Protein AF-A0A3D4JIZ0-F1 (afdb_monomer_lite)

Structure (mmCIF, N/CA/C/O backbone):
data_AF-A0A3D4JIZ0-F1
#
_entry.id   AF-A0A3D4JIZ0-F1
#
loop_
_atom_site.group_PDB
_atom_site.id
_atom_site.type_symbol
_atom_site.label_atom_id
_atom_site.label_alt_id
_atom_site.label_comp_id
_atom_site.label_asym_id
_atom_site.label_entity_id
_atom_site.label_seq_id
_atom_site.pdbx_PDB_ins_code
_atom_site.Cartn_x
_atom_site.Cartn_y
_atom_site.Cartn_z
_atom_site.occupancy
_atom_site.B_iso_or_equiv
_atom_site.auth_seq_id
_atom_site.auth_comp_id
_atom_site.auth_asym_id
_atom_site.auth_atom_id
_atom_site.pdbx_PDB_model_num
ATOM 1 N N . MET A 1 1 ? -48.187 23.102 25.764 1.00 43.59 1 MET A N 1
ATOM 2 C CA . MET A 1 1 ? -46.904 22.493 26.175 1.00 43.59 1 MET A CA 1
ATOM 3 C C . MET A 1 1 ? -46.292 21.863 24.930 1.00 43.59 1 MET A C 1
ATOM 5 O O . MET A 1 1 ? -46.837 20.888 24.440 1.00 43.59 1 MET A O 1
ATOM 9 N N . PHE A 1 2 ? -45.284 22.506 24.335 1.00 48.75 2 PHE A N 1
ATOM 10 C CA . PHE A 1 2 ? -44.677 22.105 23.057 1.00 48.75 2 PHE A CA 1
ATOM 11 C C . PHE A 1 2 ? -43.447 21.243 23.375 1.00 48.75 2 PHE A C 1
ATOM 13 O O . PHE A 1 2 ? -42.514 21.728 24.015 1.00 48.75 2 PHE A O 1
ATOM 20 N N . THR A 1 3 ? -43.459 19.956 23.030 1.00 51.41 3 THR A N 1
ATOM 21 C CA . THR A 1 3 ? -42.321 19.060 23.271 1.00 51.41 3 THR A CA 1
ATOM 22 C C . THR A 1 3 ? -41.290 19.252 22.157 1.00 51.41 3 THR A C 1
ATOM 24 O O . THR A 1 3 ? -41.499 18.862 21.010 1.00 51.41 3 THR A O 1
ATOM 27 N N . LEU A 1 4 ? -40.146 19.851 22.502 1.00 49.78 4 LEU A N 1
ATOM 28 C CA . LEU A 1 4 ? -38.997 20.087 21.609 1.00 49.78 4 LEU A CA 1
ATOM 29 C C . LEU A 1 4 ? -38.366 18.796 21.036 1.00 49.78 4 LEU A C 1
ATOM 31 O O . LEU A 1 4 ? -37.441 18.867 20.236 1.00 49.78 4 LEU A O 1
ATOM 35 N N . LEU A 1 5 ? -38.864 17.617 21.418 1.00 50.75 5 LEU A N 1
ATOM 36 C CA . LEU A 1 5 ? -38.310 16.311 21.057 1.00 50.75 5 LEU A CA 1
ATOM 37 C C . LEU A 1 5 ? -38.788 15.778 19.689 1.00 50.75 5 LEU A C 1
ATOM 39 O O . LEU A 1 5 ? -38.357 14.710 19.280 1.00 50.75 5 LEU A O 1
ATOM 43 N N . SER A 1 6 ? -39.677 16.492 18.986 1.00 59.09 6 SER A N 1
ATOM 44 C CA . SER A 1 6 ? -40.265 16.045 17.705 1.00 59.09 6 SER A CA 1
ATOM 45 C C . SER A 1 6 ? -39.579 16.592 16.443 1.00 59.09 6 SER A C 1
ATOM 47 O O . SER A 1 6 ? -39.976 16.238 15.337 1.00 59.09 6 SER A O 1
ATOM 49 N N . VAL A 1 7 ? -38.555 17.442 16.584 1.00 58.81 7 VAL A N 1
ATOM 50 C CA . VAL A 1 7 ? -37.821 18.026 15.440 1.00 58.81 7 VAL A CA 1
ATOM 51 C C . VAL A 1 7 ? -36.679 17.129 14.963 1.00 58.81 7 VAL A C 1
ATOM 53 O O . VAL A 1 7 ? -36.283 17.204 13.802 1.00 58.81 7 VAL A O 1
ATOM 56 N N . LEU A 1 8 ? -36.153 16.272 15.839 1.00 50.22 8 LEU A N 1
ATOM 57 C CA . LEU A 1 8 ? -35.073 15.362 15.487 1.00 50.22 8 LEU A CA 1
ATOM 58 C C . LEU A 1 8 ? -35.647 13.968 15.215 1.00 50.22 8 LEU A C 1
ATOM 60 O O . LEU A 1 8 ? -36.430 13.473 16.030 1.00 50.22 8 LEU A O 1
ATOM 64 N N . PRO A 1 9 ? -35.281 13.329 14.088 1.00 69.88 9 PRO A N 1
ATOM 65 C CA . PRO A 1 9 ? -35.624 11.933 13.866 1.00 69.88 9 PRO A CA 1
ATOM 66 C C . PRO A 1 9 ? -35.101 11.099 15.037 1.00 69.88 9 PRO A C 1
ATOM 68 O O . PRO A 1 9 ? -34.032 11.388 15.581 1.00 69.88 9 PRO A O 1
ATOM 71 N N . ALA A 1 10 ? -35.872 10.083 15.437 1.00 67.94 10 ALA A N 1
ATOM 72 C CA . ALA A 1 10 ? -35.444 9.158 16.475 1.00 67.94 10 ALA A CA 1
ATOM 73 C C . ALA A 1 10 ? -34.051 8.625 16.104 1.00 67.94 10 ALA A C 1
ATOM 75 O O . ALA A 1 10 ? -33.877 8.174 14.964 1.00 67.94 10 ALA A O 1
ATOM 76 N N . PRO A 1 11 ? -33.057 8.721 17.006 1.00 65.25 11 PRO A N 1
ATOM 77 C CA . PRO A 1 11 ? -31.733 8.216 16.706 1.00 65.25 11 PRO A CA 1
ATOM 78 C C . PRO A 1 11 ? -31.846 6.727 16.354 1.00 65.25 11 PRO A C 1
ATOM 80 O O . PRO A 1 11 ? -32.653 6.021 16.972 1.00 65.25 11 PRO A O 1
ATOM 83 N N . PRO A 1 12 ? -31.096 6.252 15.345 1.00 70.75 12 PRO A N 1
ATOM 84 C CA . PRO A 1 12 ? -31.050 4.832 15.028 1.00 70.75 12 PRO A CA 1
ATOM 85 C C . PRO A 1 12 ? -30.758 4.029 16.303 1.00 70.75 12 PRO A C 1
ATOM 87 O O . PRO A 1 12 ? -29.977 4.460 17.151 1.00 70.75 12 PRO A O 1
ATOM 90 N N . GLY A 1 13 ? -31.464 2.909 16.477 1.00 75.56 13 GLY A N 1
ATOM 91 C CA . GLY A 1 13 ? -31.323 2.072 17.667 1.00 75.56 13 GLY A CA 1
ATOM 92 C C . GLY A 1 13 ? -29.889 1.564 17.821 1.00 75.56 13 GLY A C 1
ATOM 93 O O . GLY A 1 13 ? -29.240 1.255 16.828 1.00 75.56 13 GLY A O 1
ATOM 94 N N . GLY A 1 14 ? -29.414 1.484 19.062 1.00 73.94 14 GLY A N 1
ATOM 95 C CA . GLY A 1 14 ? -28.044 1.095 19.393 1.00 73.94 14 GLY A CA 1
ATOM 96 C C . GLY A 1 14 ? -27.444 2.000 20.465 1.00 73.94 14 GLY A C 1
ATOM 97 O O . GLY A 1 14 ? -27.987 3.052 20.816 1.00 73.94 14 GL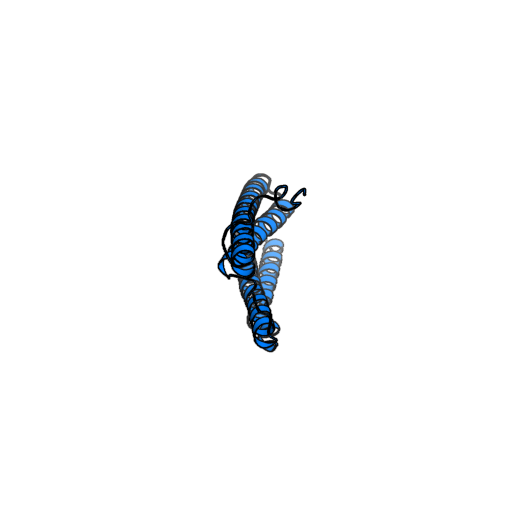Y A O 1
ATOM 98 N N . THR A 1 15 ? -26.322 1.577 21.023 1.00 83.19 15 THR A N 1
ATOM 99 C CA . THR A 1 15 ? -25.481 2.410 21.876 1.00 83.19 15 THR A CA 1
ATOM 100 C C . THR A 1 15 ? -24.717 3.428 21.017 1.00 83.19 15 THR A C 1
ATOM 102 O O . THR A 1 15 ? -24.417 3.159 19.852 1.00 83.19 15 THR A O 1
ATOM 105 N N . PRO A 1 16 ? -24.328 4.594 21.565 1.00 80.44 16 PRO A N 1
ATOM 106 C CA . PRO A 1 16 ? -23.488 5.555 20.843 1.00 80.44 16 PRO A CA 1
ATOM 107 C C . PRO A 1 16 ? -22.188 4.952 20.285 1.00 80.44 16 PRO A C 1
ATOM 109 O O . PRO A 1 16 ? -21.693 5.411 19.260 1.00 80.44 16 PRO A O 1
ATOM 112 N N . ALA A 1 17 ? -21.652 3.920 20.944 1.00 78.56 17 ALA A N 1
ATOM 113 C CA . ALA A 1 17 ? -20.461 3.205 20.499 1.00 78.56 17 ALA A CA 1
ATOM 114 C C . ALA A 1 17 ? -20.716 2.378 19.228 1.00 78.56 17 ALA A C 1
ATOM 116 O O . ALA A 1 17 ? -19.892 2.406 18.319 1.00 78.56 17 ALA A O 1
ATOM 117 N N . GLU A 1 18 ? -21.862 1.699 19.133 1.00 82.00 18 GLU A N 1
ATOM 118 C CA . GLU A 1 18 ? -22.247 0.931 17.939 1.00 82.00 18 GLU A CA 1
ATOM 119 C C . GLU A 1 18 ? -22.426 1.856 16.728 1.00 82.00 18 GLU A C 1
ATOM 121 O O . GLU A 1 18 ? -21.868 1.600 15.667 1.00 82.00 18 GLU A O 1
ATOM 126 N N . LEU A 1 19 ? -23.090 3.001 16.912 1.00 82.06 19 LEU A N 1
ATOM 127 C CA . LEU A 1 19 ? -23.270 3.986 15.838 1.00 82.06 19 LEU A CA 1
ATOM 128 C C . LEU A 1 19 ? -21.948 4.621 15.377 1.00 82.06 19 LEU A C 1
ATOM 130 O O . LEU A 1 19 ? -21.783 4.936 14.197 1.00 82.06 19 LEU A O 1
ATOM 134 N N . ALA A 1 20 ? -21.002 4.829 16.297 1.00 80.81 20 ALA A N 1
ATOM 135 C CA . ALA A 1 20 ? -19.668 5.313 15.955 1.00 80.81 20 ALA A CA 1
ATOM 136 C C . ALA A 1 20 ? -18.880 4.267 15.151 1.00 80.81 20 ALA A C 1
ATOM 138 O O . ALA A 1 20 ? -18.228 4.622 14.167 1.00 80.81 20 ALA A O 1
ATOM 139 N N . GLN A 1 21 ? -18.985 2.991 15.532 1.00 83.56 21 GLN A N 1
ATOM 140 C CA . GLN A 1 21 ? -18.340 1.885 14.830 1.00 83.56 21 GLN A CA 1
ATOM 141 C C . GLN A 1 21 ? -18.900 1.709 13.412 1.00 83.56 21 G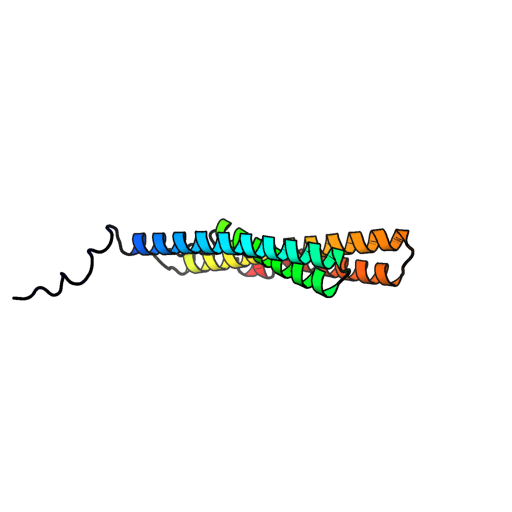LN A C 1
ATOM 143 O O . GLN A 1 21 ? -18.123 1.637 12.463 1.00 83.56 21 GLN A O 1
ATOM 148 N N . ASP A 1 22 ? -20.223 1.764 13.242 1.00 86.19 22 ASP A N 1
ATOM 149 C CA . ASP A 1 22 ? -20.870 1.717 11.923 1.00 86.19 22 ASP A CA 1
ATOM 150 C C . ASP A 1 22 ? -20.374 2.848 11.004 1.00 86.19 22 ASP A C 1
ATOM 152 O O . ASP A 1 22 ? -20.130 2.652 9.807 1.00 86.19 22 ASP A O 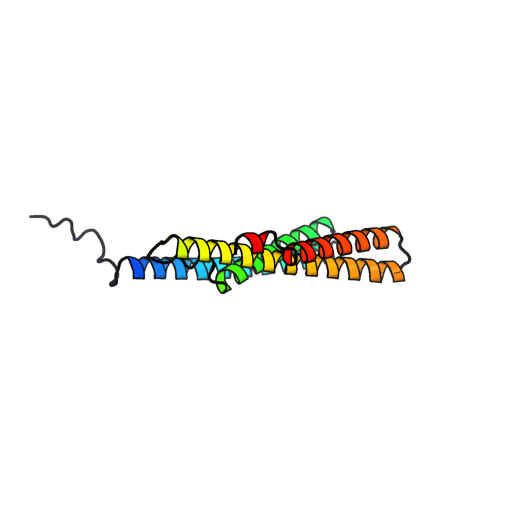1
ATOM 156 N N . GLY A 1 23 ? -20.183 4.046 11.567 1.00 84.00 23 GLY A N 1
ATOM 157 C CA . GLY A 1 23 ? -19.595 5.179 10.857 1.00 84.00 23 GLY A CA 1
ATOM 158 C C . GLY A 1 23 ? -18.157 4.903 10.410 1.00 84.00 23 GLY A C 1
ATOM 159 O O . GLY A 1 23 ? -17.815 5.137 9.247 1.00 84.00 23 GLY A O 1
ATOM 160 N N . ILE A 1 24 ? -17.320 4.382 11.310 1.00 86.19 24 ILE A N 1
ATOM 161 C CA . ILE A 1 24 ? -15.932 4.002 11.011 1.00 86.19 24 ILE A CA 1
ATOM 162 C C . ILE A 1 24 ? -15.889 2.950 9.899 1.00 86.19 24 ILE A C 1
ATOM 164 O O . ILE A 1 24 ? -15.141 3.122 8.935 1.00 86.19 24 ILE A O 1
ATOM 168 N N . ASP A 1 25 ? -16.722 1.915 9.973 1.00 88.06 25 ASP A N 1
ATOM 169 C CA . ASP A 1 25 ? -16.771 0.831 8.988 1.00 88.06 25 ASP A CA 1
ATOM 170 C C . ASP A 1 25 ? -17.214 1.333 7.605 1.00 88.06 25 ASP A C 1
ATOM 172 O O . ASP A 1 25 ? -16.640 0.954 6.570 1.00 88.06 25 ASP A O 1
ATOM 176 N N . PHE A 1 26 ? -18.180 2.257 7.574 1.00 87.50 26 PHE A N 1
ATOM 177 C CA . PHE A 1 26 ? -18.594 2.939 6.351 1.00 87.50 26 PHE A CA 1
ATOM 178 C C . PHE A 1 26 ? -17.433 3.711 5.709 1.00 87.50 26 PHE A C 1
ATOM 180 O O . PHE A 1 26 ? -17.145 3.523 4.518 1.00 87.50 26 PHE A O 1
ATOM 187 N N . PHE A 1 27 ? -16.745 4.562 6.478 1.00 86.88 27 PHE A N 1
ATOM 188 C CA . PHE A 1 27 ? -15.623 5.349 5.960 1.00 86.88 27 PHE A CA 1
ATOM 189 C C . PHE A 1 27 ? -14.443 4.464 5.562 1.00 86.88 27 PHE A C 1
ATOM 191 O O . PHE A 1 27 ? -13.864 4.675 4.499 1.00 86.88 27 PHE A O 1
ATOM 198 N N . SER A 1 28 ? -14.134 3.439 6.354 1.00 88.19 28 SER A N 1
ATOM 199 C CA . SER A 1 28 ? -13.096 2.444 6.078 1.00 88.19 28 SER A CA 1
ATOM 200 C C . SER A 1 28 ? -13.323 1.766 4.721 1.00 88.19 28 SER A C 1
ATOM 202 O O . SER A 1 28 ? -12.444 1.769 3.852 1.00 88.19 28 SER A O 1
ATOM 204 N N . THR A 1 29 ? -14.554 1.314 4.463 1.00 90.50 29 THR A N 1
ATOM 205 C CA . THR A 1 29 ? -14.948 0.718 3.178 1.00 90.50 29 THR A CA 1
ATOM 206 C C . THR A 1 29 ? -14.779 1.695 2.011 1.00 90.50 29 THR A C 1
ATOM 208 O O . THR A 1 29 ? -14.253 1.331 0.953 1.00 90.50 29 THR A O 1
ATOM 211 N N . TRP A 1 30 ? -15.213 2.947 2.173 1.00 91.19 30 TRP A N 1
ATOM 212 C CA . TRP A 1 30 ? -15.086 3.968 1.128 1.00 91.19 30 TRP A CA 1
ATOM 213 C C . TRP A 1 30 ? -13.636 4.357 0.848 1.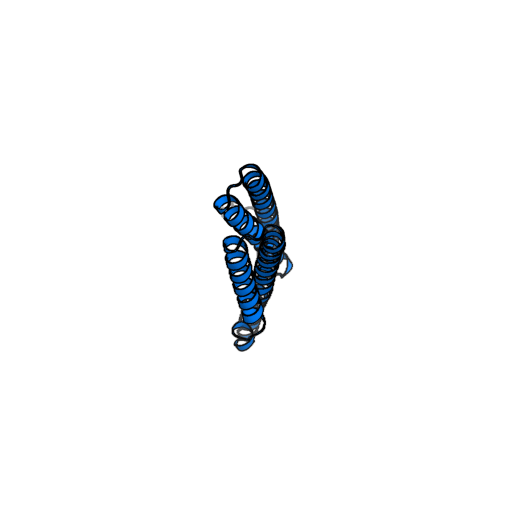00 91.19 30 TRP A C 1
ATOM 215 O O . TRP A 1 30 ? -13.255 4.475 -0.318 1.00 91.19 30 TRP A O 1
ATOM 225 N N . ILE A 1 31 ? -12.815 4.498 1.886 1.00 87.25 31 ILE A N 1
ATOM 226 C CA . ILE A 1 31 ? -11.382 4.770 1.754 1.00 87.25 31 ILE A CA 1
ATOM 227 C C . ILE A 1 31 ? -10.700 3.623 1.000 1.00 87.25 31 ILE A C 1
ATOM 229 O O . ILE A 1 31 ? -9.927 3.883 0.077 1.00 87.25 31 ILE A O 1
ATOM 233 N N . GLY A 1 32 ? -11.044 2.366 1.298 1.00 89.75 32 GLY A N 1
ATOM 234 C CA . GLY A 1 32 ? -10.535 1.204 0.564 1.00 89.75 32 GLY A CA 1
ATOM 235 C C . GLY A 1 32 ? -10.888 1.244 -0.928 1.00 89.75 32 GLY A C 1
ATOM 236 O O . GLY A 1 32 ? -10.029 1.011 -1.781 1.00 89.75 32 GLY A O 1
ATOM 237 N N . ARG A 1 33 ? -12.127 1.631 -1.265 1.00 91.38 33 ARG A N 1
ATOM 238 C CA . ARG A 1 33 ? -12.567 1.823 -2.661 1.00 91.38 33 ARG A CA 1
ATOM 239 C C . ARG A 1 33 ? -11.801 2.943 -3.363 1.00 91.38 33 ARG A C 1
ATOM 241 O O . ARG A 1 33 ? -11.388 2.762 -4.508 1.00 91.38 33 ARG A O 1
ATOM 248 N N . ILE A 1 34 ? -11.579 4.072 -2.688 1.00 92.06 34 ILE A N 1
ATOM 249 C CA . ILE A 1 34 ? -10.762 5.174 -3.216 1.00 92.06 34 ILE A CA 1
ATOM 250 C C . ILE A 1 34 ? -9.331 4.694 -3.467 1.00 92.06 34 ILE A C 1
ATOM 252 O O . ILE A 1 34 ? -8.791 4.968 -4.536 1.00 92.06 34 ILE A O 1
ATOM 256 N N . GLY A 1 35 ? -8.745 3.926 -2.544 1.00 90.56 35 GLY A N 1
ATOM 257 C CA . GLY A 1 35 ? -7.433 3.301 -2.731 1.00 90.56 35 GLY A CA 1
ATOM 258 C C . GLY A 1 35 ? -7.359 2.477 -4.019 1.00 90.56 35 GLY A C 1
ATOM 259 O O . GLY A 1 35 ? -6.461 2.685 -4.835 1.00 90.56 35 GLY A O 1
ATOM 260 N N . GLY A 1 36 ? -8.362 1.630 -4.265 1.00 91.00 36 GLY A N 1
ATOM 261 C CA . GLY A 1 36 ? -8.466 0.856 -5.505 1.00 91.00 36 GLY A CA 1
ATOM 262 C C . GLY A 1 36 ? -8.579 1.727 -6.764 1.00 91.00 36 GLY A C 1
ATOM 263 O O . GLY A 1 36 ? -7.885 1.481 -7.751 1.00 91.00 36 GLY A O 1
ATOM 264 N N . ILE A 1 37 ? -9.392 2.788 -6.732 1.00 95.12 37 ILE A N 1
ATOM 265 C CA . ILE A 1 37 ? -9.519 3.736 -7.855 1.00 95.12 37 ILE A CA 1
ATOM 266 C C . ILE A 1 37 ? -8.181 4.432 -8.127 1.00 95.12 37 ILE A C 1
ATOM 268 O O . ILE A 1 37 ? -7.748 4.507 -9.276 1.00 95.12 37 ILE A O 1
ATOM 272 N N . VAL A 1 38 ? -7.500 4.907 -7.084 1.00 95.00 38 VAL A N 1
ATOM 273 C CA . VAL A 1 38 ? -6.190 5.564 -7.192 1.00 95.00 38 VAL A CA 1
ATOM 274 C C . VAL A 1 38 ? -5.148 4.603 -7.774 1.00 95.00 38 VAL A C 1
ATOM 276 O O . VAL A 1 38 ? -4.386 5.002 -8.656 1.00 95.00 38 VAL A O 1
ATOM 279 N N . ALA A 1 39 ? -5.168 3.327 -7.374 1.00 93.19 39 ALA A N 1
ATOM 280 C CA . ALA A 1 39 ? -4.291 2.305 -7.941 1.00 93.19 39 ALA A CA 1
ATOM 281 C C . ALA A 1 39 ? -4.521 2.126 -9.454 1.00 93.19 39 ALA A C 1
ATOM 283 O O . ALA A 1 39 ? -3.563 2.114 -10.231 1.00 93.19 39 ALA A O 1
ATOM 284 N N . ILE A 1 40 ? -5.787 2.066 -9.885 1.00 94.50 40 ILE A N 1
ATOM 285 C CA . ILE A 1 40 ? -6.168 1.965 -11.304 1.00 94.50 40 ILE A CA 1
ATOM 286 C C . ILE A 1 40 ? -5.738 3.215 -12.081 1.00 94.50 40 ILE A C 1
ATOM 288 O O . ILE A 1 40 ? -5.163 3.098 -13.162 1.00 94.50 40 ILE A O 1
ATOM 292 N N . VAL A 1 41 ? -5.965 4.414 -11.538 1.00 95.31 41 VAL A N 1
ATOM 293 C CA . VAL A 1 41 ? -5.534 5.674 -12.168 1.00 95.31 41 VAL A CA 1
ATOM 294 C C . VAL A 1 41 ? -4.014 5.705 -12.332 1.00 95.31 41 VAL A C 1
ATOM 296 O O . VAL A 1 41 ? -3.520 6.078 -13.397 1.00 95.31 41 VAL A O 1
ATOM 299 N N . GLY A 1 42 ? -3.267 5.269 -11.315 1.00 93.06 42 GLY A N 1
ATOM 300 C CA . GLY A 1 42 ? -1.818 5.103 -11.401 1.00 93.06 42 GLY A CA 1
ATOM 301 C C . GLY A 1 42 ? -1.412 4.137 -12.516 1.00 93.06 42 GLY A C 1
ATOM 302 O O . GLY A 1 42 ? -0.573 4.483 -13.343 1.00 93.06 42 GLY A O 1
ATOM 303 N N . ALA A 1 43 ? -2.059 2.973 -12.612 1.00 91.38 43 ALA A N 1
ATOM 304 C CA . ALA A 1 43 ? -1.789 1.990 -13.663 1.00 91.38 43 ALA A CA 1
ATOM 305 C C . ALA A 1 43 ? -2.084 2.526 -15.078 1.00 91.38 43 ALA A C 1
ATOM 307 O O . ALA A 1 43 ? -1.286 2.317 -15.992 1.00 91.38 43 ALA A O 1
ATOM 308 N N . LEU A 1 44 ? -3.181 3.269 -15.263 1.00 93.19 44 LEU A N 1
ATOM 309 C CA . LEU A 1 44 ? -3.510 3.904 -16.545 1.00 93.19 44 LEU A CA 1
ATOM 310 C C . LEU A 1 44 ? -2.474 4.965 -16.927 1.00 93.19 44 LEU A C 1
ATOM 312 O O . LEU A 1 44 ? -1.981 4.963 -18.055 1.00 93.19 44 LEU A O 1
ATOM 316 N N . LYS A 1 45 ? -2.092 5.836 -15.983 1.00 93.12 45 LYS A N 1
ATOM 317 C CA . LYS A 1 45 ? -1.022 6.820 -16.209 1.00 93.12 45 LYS A CA 1
ATOM 318 C C . LYS A 1 45 ? 0.303 6.140 -16.536 1.00 93.12 45 LYS A C 1
ATOM 320 O O . LYS A 1 45 ? 1.044 6.648 -17.367 1.00 93.12 45 LYS A O 1
ATOM 325 N N . PHE A 1 46 ? 0.590 4.998 -15.916 1.00 89.50 46 PHE A N 1
ATOM 326 C CA . PHE A 1 46 ? 1.820 4.252 -16.150 1.00 89.50 46 PHE A CA 1
ATOM 327 C C . PHE A 1 46 ? 1.832 3.650 -17.556 1.00 89.50 46 PHE A C 1
ATOM 329 O O . PHE A 1 46 ? 2.815 3.804 -18.274 1.00 89.50 46 PHE A O 1
ATOM 336 N N . ALA A 1 47 ? 0.720 3.047 -17.983 1.00 87.56 47 ALA A N 1
ATOM 337 C CA . ALA A 1 47 ? 0.568 2.516 -19.335 1.00 87.56 47 ALA A CA 1
ATOM 338 C C . ALA A 1 47 ? 0.719 3.609 -20.409 1.00 87.56 47 ALA A C 1
ATOM 340 O O . ALA A 1 47 ? 1.419 3.406 -21.401 1.00 87.56 47 ALA A O 1
ATOM 341 N N . LEU A 1 48 ? 0.115 4.782 -20.192 1.00 91.38 48 LEU A N 1
ATOM 342 C CA . LEU A 1 48 ? 0.273 5.937 -21.081 1.00 91.38 48 LEU A CA 1
ATOM 343 C C . LEU A 1 48 ? 1.714 6.465 -21.079 1.00 91.38 48 LEU A C 1
ATOM 345 O O . LEU A 1 48 ? 2.280 6.692 -22.140 1.00 91.38 48 LEU A O 1
ATOM 349 N N . ALA A 1 49 ? 2.346 6.580 -19.911 1.00 88.19 49 ALA A N 1
ATOM 350 C CA . ALA A 1 49 ? 3.727 7.044 -19.812 1.00 88.19 49 ALA A CA 1
ATOM 351 C C . ALA A 1 49 ? 4.739 6.071 -20.444 1.00 88.19 49 ALA A C 1
ATOM 353 O O . ALA A 1 49 ? 5.776 6.514 -20.930 1.00 88.19 49 ALA A O 1
ATOM 354 N N . ILE A 1 50 ? 4.447 4.763 -20.468 1.00 83.25 50 ILE A N 1
ATOM 355 C CA . ILE A 1 50 ? 5.205 3.788 -21.267 1.00 83.25 50 ILE A CA 1
ATOM 356 C C . ILE A 1 50 ? 5.041 4.064 -22.755 1.00 83.25 50 ILE A C 1
ATOM 358 O O . ILE A 1 50 ? 6.037 4.098 -23.467 1.00 83.25 50 ILE A O 1
ATOM 362 N N . LYS A 1 51 ? 3.807 4.269 -23.220 1.00 86.75 51 LYS A N 1
ATOM 363 C CA . LYS A 1 51 ? 3.532 4.547 -24.633 1.00 86.75 51 LYS A CA 1
ATOM 364 C C . LYS A 1 51 ? 4.232 5.822 -25.121 1.00 86.75 51 LYS A C 1
ATOM 366 O O . LYS A 1 51 ? 4.716 5.842 -26.246 1.00 86.75 51 LYS A O 1
ATOM 371 N N . ASP A 1 52 ? 4.272 6.852 -24.284 1.00 88.56 52 ASP A N 1
ATOM 372 C CA . ASP A 1 52 ? 4.826 8.163 -24.631 1.00 88.56 52 ASP A CA 1
ATOM 373 C C . ASP A 1 52 ? 6.332 8.289 -24.310 1.00 88.56 52 ASP A C 1
ATOM 375 O O . ASP A 1 52 ? 6.892 9.375 -24.442 1.00 88.56 52 ASP A O 1
ATOM 379 N N . ASP A 1 53 ? 6.982 7.211 -23.846 1.00 81.88 53 ASP A N 1
ATOM 380 C CA . ASP A 1 53 ? 8.381 7.182 -23.386 1.00 81.88 53 ASP A CA 1
ATOM 381 C C . ASP A 1 53 ? 8.758 8.315 -22.409 1.00 81.88 53 ASP A C 1
ATOM 383 O O . ASP A 1 53 ? 9.878 8.823 -22.376 1.00 81.88 53 ASP A O 1
ATOM 387 N N . ASN A 1 54 ? 7.810 8.684 -21.546 1.00 82.12 54 ASN A N 1
ATOM 388 C CA . ASN A 1 54 ? 7.983 9.734 -20.550 1.00 82.12 54 ASN A CA 1
ATOM 389 C C . ASN A 1 54 ? 8.426 9.142 -19.206 1.00 82.12 54 ASN A C 1
ATOM 391 O O . ASN A 1 54 ? 7.601 8.686 -18.408 1.00 82.12 54 ASN A O 1
ATOM 395 N N . ASP A 1 55 ? 9.728 9.174 -18.938 1.00 76.69 55 ASP A N 1
ATOM 396 C CA . ASP A 1 55 ? 10.314 8.562 -17.742 1.00 76.69 55 ASP A CA 1
ATOM 397 C C . ASP A 1 55 ? 9.860 9.215 -16.424 1.00 76.69 55 ASP A C 1
ATOM 399 O O . ASP A 1 55 ? 9.561 8.505 -15.456 1.00 76.69 55 ASP A O 1
ATOM 403 N N . ASP A 1 56 ? 9.682 10.539 -16.400 1.00 82.19 56 ASP A N 1
ATOM 404 C CA . ASP A 1 56 ? 9.129 11.247 -15.236 1.00 82.19 56 ASP A CA 1
ATOM 405 C C . ASP A 1 56 ? 7.659 10.866 -15.005 1.00 82.19 56 ASP A C 1
ATOM 407 O O . ASP A 1 56 ? 7.213 10.654 -13.869 1.00 82.19 56 ASP A O 1
ATOM 411 N N . GLY A 1 57 ? 6.908 10.703 -16.097 1.00 84.00 57 GLY A N 1
ATOM 412 C CA . GLY A 1 57 ? 5.525 10.236 -16.080 1.00 84.00 57 GLY A CA 1
ATOM 413 C C . GLY A 1 57 ? 5.390 8.816 -15.526 1.00 84.00 57 GLY A C 1
ATOM 414 O O . GLY A 1 57 ? 4.484 8.559 -14.726 1.00 84.00 57 GLY A O 1
ATOM 415 N N . LYS A 1 58 ? 6.312 7.911 -15.886 1.00 82.88 58 LYS A N 1
ATOM 416 C CA . LYS A 1 58 ? 6.343 6.524 -15.391 1.00 82.88 58 LYS A CA 1
ATOM 417 C C . LYS A 1 58 ? 6.531 6.499 -13.872 1.00 82.88 58 LYS A C 1
ATOM 419 O O . LYS A 1 58 ? 5.770 5.824 -13.178 1.00 82.88 58 LYS A O 1
ATOM 424 N N . MET A 1 59 ? 7.483 7.271 -13.340 1.00 85.19 59 MET A N 1
ATOM 425 C CA . MET A 1 59 ? 7.738 7.331 -11.894 1.00 85.19 59 MET A CA 1
ATOM 426 C C . MET A 1 59 ? 6.537 7.893 -11.123 1.00 85.19 59 MET A C 1
ATOM 428 O O . MET A 1 59 ? 6.081 7.284 -10.153 1.00 85.19 59 MET A O 1
ATOM 432 N N . GLN A 1 60 ? 5.973 9.020 -11.566 1.00 90.31 60 GLN A N 1
ATOM 433 C CA . GLN A 1 60 ? 4.795 9.603 -10.913 1.00 90.31 60 GLN A CA 1
ATOM 434 C C . GLN A 1 60 ? 3.600 8.647 -10.926 1.00 90.31 60 GLN A C 1
ATOM 436 O O . GLN A 1 60 ? 2.876 8.535 -9.937 1.00 90.31 60 GLN A O 1
ATOM 441 N N . ALA A 1 61 ? 3.394 7.942 -12.035 1.00 90.06 61 ALA A N 1
ATOM 442 C CA . ALA A 1 61 ? 2.322 6.972 -12.159 1.00 90.06 61 ALA A CA 1
ATOM 443 C C . ALA A 1 61 ? 2.496 5.778 -11.209 1.00 90.06 61 ALA A C 1
ATOM 445 O O . ALA A 1 61 ? 1.529 5.368 -10.564 1.00 90.06 61 ALA A O 1
ATOM 446 N N . VAL A 1 62 ? 3.726 5.275 -11.055 1.00 89.75 62 VAL A N 1
ATOM 447 C CA . VAL A 1 62 ? 4.046 4.228 -10.074 1.00 89.75 62 VAL A CA 1
ATOM 448 C C . VAL A 1 62 ? 3.787 4.708 -8.649 1.00 89.75 62 VAL A C 1
ATOM 450 O O . VAL A 1 62 ? 3.196 3.964 -7.872 1.00 89.75 62 VAL A O 1
ATOM 453 N N . LEU A 1 63 ? 4.151 5.944 -8.298 1.00 91.31 63 LEU A N 1
ATOM 454 C CA . LEU A 1 63 ? 3.890 6.488 -6.958 1.00 91.31 63 LEU A CA 1
ATOM 455 C C . LEU A 1 63 ? 2.390 6.588 -6.648 1.00 91.31 63 LEU A C 1
ATOM 457 O O . LEU A 1 63 ? 1.971 6.238 -5.546 1.00 91.31 63 LEU A O 1
ATOM 461 N N . ILE A 1 64 ? 1.579 7.007 -7.623 1.00 93.19 64 ILE A N 1
ATOM 462 C CA . ILE A 1 64 ? 0.112 7.034 -7.501 1.00 93.19 64 ILE A CA 1
ATOM 463 C C . ILE A 1 64 ? -0.437 5.608 -7.370 1.00 93.19 64 ILE A C 1
ATOM 465 O O . ILE A 1 64 ? -1.309 5.338 -6.551 1.00 93.19 64 ILE A O 1
ATOM 469 N N . MET A 1 65 ? 0.093 4.664 -8.144 1.00 93.38 65 MET A N 1
ATOM 470 C CA . MET A 1 65 ? -0.342 3.273 -8.069 1.00 93.38 65 MET A CA 1
ATOM 471 C C . MET A 1 65 ? -0.022 2.652 -6.698 1.00 93.38 65 MET A C 1
ATOM 473 O O . MET A 1 65 ? -0.880 2.025 -6.075 1.00 93.38 65 MET A O 1
ATOM 477 N N . VAL A 1 66 ? 1.200 2.861 -6.203 1.00 92.25 66 VAL A N 1
ATOM 478 C CA . VAL A 1 66 ? 1.652 2.390 -4.888 1.00 92.25 66 VAL A CA 1
ATOM 479 C C . VAL A 1 66 ? 0.823 3.013 -3.769 1.00 92.25 66 VAL A C 1
ATOM 481 O O . VAL A 1 66 ? 0.429 2.290 -2.857 1.00 92.25 66 VAL A O 1
ATOM 484 N N . SER A 1 67 ? 0.507 4.311 -3.837 1.00 92.19 67 SER A N 1
ATOM 485 C CA . SER A 1 67 ? -0.313 4.959 -2.808 1.00 92.19 67 SER A CA 1
ATOM 486 C C . SER A 1 67 ? -1.727 4.373 -2.747 1.00 92.19 67 SER A C 1
ATOM 488 O O . SER A 1 67 ? -2.225 4.118 -1.652 1.00 92.19 67 SER A O 1
ATOM 490 N N . GLY A 1 68 ? -2.333 4.055 -3.894 1.00 92.38 68 GLY A N 1
ATOM 491 C CA . GLY A 1 68 ? -3.623 3.365 -3.950 1.00 92.38 68 GLY A CA 1
ATOM 492 C C . GLY A 1 68 ? -3.601 1.992 -3.269 1.00 92.38 68 GLY A C 1
ATOM 493 O O . GLY A 1 68 ? -4.440 1.703 -2.412 1.00 92.38 68 GLY A O 1
ATOM 494 N N . PHE A 1 69 ? -2.588 1.171 -3.568 1.00 92.19 69 PHE A N 1
ATOM 495 C CA . PHE A 1 69 ? -2.430 -0.134 -2.918 1.00 92.19 69 PHE A CA 1
ATOM 496 C C . PHE A 1 69 ? -2.086 -0.032 -1.426 1.00 92.19 69 PHE A C 1
ATOM 498 O O . PHE A 1 69 ? -2.525 -0.873 -0.637 1.00 92.19 69 PHE A O 1
ATOM 505 N N . MET A 1 70 ? -1.332 0.994 -1.021 1.00 91.81 70 MET A N 1
ATOM 506 C CA . MET A 1 70 ? -1.068 1.277 0.390 1.00 91.81 70 MET A CA 1
ATOM 507 C C . MET A 1 70 ? -2.363 1.586 1.138 1.00 91.81 70 MET A C 1
ATOM 509 O O . MET A 1 70 ? -2.595 0.991 2.186 1.00 91.81 70 MET A O 1
ATOM 513 N N . ILE A 1 71 ? -3.222 2.450 0.590 1.00 91.06 71 ILE A N 1
ATOM 514 C CA . ILE A 1 71 ? -4.517 2.785 1.198 1.00 91.06 71 ILE A CA 1
ATOM 515 C C . ILE A 1 71 ? -5.362 1.521 1.371 1.00 91.06 71 ILE A C 1
ATOM 517 O O . ILE A 1 71 ? -5.849 1.255 2.465 1.00 91.06 71 ILE A O 1
ATOM 521 N N . GLN A 1 72 ? -5.480 0.701 0.327 1.00 89.56 72 GLN A N 1
ATOM 522 C CA . GLN A 1 72 ? -6.295 -0.511 0.387 1.00 89.56 72 GLN A CA 1
ATOM 523 C C . GLN A 1 72 ? -5.770 -1.509 1.431 1.00 89.56 72 GLN A C 1
ATOM 525 O O . GLN A 1 72 ? -6.524 -1.997 2.267 1.00 89.56 72 GLN A O 1
ATOM 530 N N . SER A 1 73 ? -4.453 -1.719 1.479 1.00 88.88 73 SER A N 1
ATOM 531 C CA . SER A 1 73 ? -3.845 -2.588 2.489 1.00 88.88 73 SER A CA 1
ATOM 532 C C . SER A 1 73 ? -3.902 -2.017 3.908 1.00 88.88 73 SER A C 1
ATOM 534 O O . SER A 1 73 ? -3.801 -2.804 4.848 1.00 88.88 73 SER A O 1
ATOM 536 N N . ALA A 1 74 ? -3.979 -0.695 4.087 1.00 87.81 74 ALA A N 1
ATOM 537 C CA . ALA A 1 74 ? -4.148 -0.078 5.404 1.00 87.81 74 ALA A CA 1
ATOM 538 C C . ALA A 1 74 ? -5.533 -0.392 5.976 1.00 87.81 74 ALA A C 1
ATOM 540 O O . ALA A 1 74 ? -5.655 -0.711 7.159 1.00 87.81 74 ALA A O 1
ATOM 541 N N . ILE A 1 75 ? -6.553 -0.361 5.117 1.00 88.88 75 ILE A N 1
ATOM 542 C CA . ILE A 1 75 ? -7.920 -0.745 5.467 1.00 88.88 75 ILE A CA 1
ATOM 543 C C . ILE A 1 75 ? -7.996 -2.227 5.833 1.00 88.88 75 ILE A C 1
ATOM 545 O O . ILE A 1 75 ? -8.474 -2.551 6.917 1.00 88.88 75 ILE A O 1
ATOM 549 N N . ASP A 1 76 ? -7.431 -3.113 5.008 1.00 87.12 76 ASP A N 1
ATOM 550 C CA . ASP A 1 76 ? -7.413 -4.559 5.287 1.00 87.12 76 ASP A CA 1
ATOM 551 C C . ASP A 1 76 ? -6.652 -4.906 6.579 1.00 87.12 76 ASP A C 1
ATOM 553 O O . ASP A 1 76 ? -6.950 -5.893 7.249 1.00 87.12 76 ASP A O 1
ATOM 557 N N . ALA A 1 77 ? -5.657 -4.092 6.946 1.00 84.81 77 ALA A N 1
ATOM 558 C CA . ALA A 1 77 ? -4.911 -4.238 8.193 1.00 84.81 77 ALA A CA 1
ATOM 559 C C . ALA A 1 77 ? -5.668 -3.708 9.426 1.00 84.81 77 ALA A C 1
ATOM 561 O O . ALA A 1 77 ? -5.139 -3.793 10.534 1.00 84.81 77 ALA A O 1
ATOM 562 N N . GLY A 1 78 ? -6.869 -3.147 9.249 1.00 82.44 78 GLY A N 1
ATOM 563 C CA . GLY A 1 78 ? -7.667 -2.580 10.333 1.00 82.44 78 GLY A CA 1
ATOM 564 C C . GLY A 1 78 ? -7.065 -1.310 10.933 1.00 82.44 78 GLY A C 1
ATOM 565 O O . GLY A 1 78 ? -7.351 -1.000 12.084 1.00 82.44 78 GLY A O 1
ATOM 566 N N . LEU A 1 79 ? -6.236 -0.570 10.182 1.00 80.19 79 LEU A N 1
ATOM 567 C CA . LEU A 1 79 ? -5.539 0.628 10.680 1.00 80.19 79 LEU A CA 1
ATOM 568 C C . LEU A 1 79 ? -6.506 1.704 11.204 1.00 80.19 79 LEU A C 1
ATOM 570 O O . LEU A 1 79 ? -6.145 2.481 12.079 1.00 80.19 79 LEU A O 1
ATOM 574 N N . LEU A 1 80 ? -7.718 1.766 10.648 1.00 75.50 80 LEU A N 1
ATOM 575 C CA . LEU A 1 80 ? -8.742 2.745 11.021 1.00 75.50 80 LEU A CA 1
ATOM 576 C C . LEU A 1 80 ? -9.745 2.215 12.052 1.00 75.50 80 LEU A C 1
ATOM 578 O O . LEU A 1 80 ? -10.708 2.912 12.359 1.00 75.50 80 LEU A O 1
ATOM 582 N N . ASN A 1 81 ? -9.549 1.001 12.575 1.00 78.62 81 ASN A N 1
ATOM 583 C CA . ASN A 1 81 ? -10.419 0.466 13.612 1.00 78.62 81 ASN A CA 1
ATOM 584 C C . ASN A 1 81 ? -10.081 1.124 14.954 1.00 78.62 81 ASN A C 1
ATOM 586 O O . ASN A 1 81 ? -9.118 0.742 15.617 1.00 78.62 81 ASN A O 1
ATOM 590 N N . ILE A 1 82 ? -10.868 2.132 15.315 1.00 73.12 82 ILE A N 1
ATOM 591 C CA . ILE A 1 82 ? -10.698 2.905 16.538 1.00 73.12 82 ILE A CA 1
ATOM 592 C C . ILE A 1 82 ? -11.556 2.278 17.649 1.00 73.12 82 ILE A C 1
ATOM 594 O O . ILE A 1 82 ? -12.780 2.264 17.528 1.00 73.12 82 ILE A O 1
ATOM 598 N N . PRO A 1 83 ? -10.962 1.788 18.747 1.00 73.00 83 PRO A N 1
ATOM 599 C CA . PRO A 1 83 ? -11.702 1.187 19.843 1.00 73.00 83 PRO A CA 1
ATOM 600 C C . PRO A 1 83 ? -12.476 2.239 20.641 1.00 73.00 83 PRO A C 1
ATOM 602 O O . PRO A 1 83 ? -12.015 3.355 20.873 1.00 73.00 83 PRO A O 1
ATOM 605 N N . ALA A 1 84 ? -13.646 1.841 21.145 1.00 70.56 84 ALA A N 1
ATOM 606 C CA . ALA A 1 84 ? -14.518 2.702 21.947 1.00 70.56 84 ALA A CA 1
ATOM 607 C C . ALA A 1 84 ? -13.897 3.144 23.289 1.00 70.56 84 ALA A C 1
ATOM 609 O O . ALA A 1 84 ? -14.339 4.129 23.880 1.00 70.56 84 ALA A O 1
ATOM 610 N N . THR A 1 85 ? -12.867 2.434 23.764 1.00 77.81 85 THR A N 1
ATOM 611 C CA . THR A 1 85 ? -12.181 2.722 25.026 1.00 77.81 85 THR A CA 1
ATOM 612 C C . THR A 1 85 ? -10.681 2.821 24.799 1.00 77.81 85 THR A C 1
ATOM 614 O O . THR A 1 85 ? -10.023 1.833 24.473 1.00 77.81 85 THR A O 1
ATOM 617 N N . TYR A 1 86 ? -10.128 4.003 25.055 1.00 76.88 86 TYR A N 1
ATOM 618 C CA . TYR A 1 86 ? -8.693 4.233 24.987 1.00 76.88 86 TYR A CA 1
ATOM 619 C C . TYR A 1 86 ? -8.043 3.988 26.345 1.00 76.88 86 TYR A C 1
ATOM 621 O O . TYR A 1 86 ? -8.342 4.651 27.336 1.00 76.88 86 TYR A O 1
ATOM 629 N N . THR A 1 87 ? -7.121 3.032 26.369 1.00 86.88 87 THR A N 1
ATOM 630 C CA . THR A 1 87 ? -6.173 2.831 27.469 1.00 86.88 87 THR A CA 1
ATOM 631 C C . THR A 1 87 ? -4.758 2.967 26.916 1.00 86.88 87 THR A C 1
ATOM 633 O O . THR A 1 87 ? -4.547 2.806 25.712 1.00 86.88 87 THR A O 1
ATOM 636 N N . GLU A 1 88 ? -3.771 3.227 27.772 1.00 86.06 88 GLU A N 1
ATOM 637 C CA . GLU A 1 88 ? -2.365 3.332 27.345 1.00 86.06 88 GLU A CA 1
ATOM 638 C C . GLU A 1 88 ? -1.882 2.070 26.608 1.00 86.06 88 GLU A C 1
ATOM 640 O O . GLU A 1 88 ? -1.149 2.157 25.620 1.00 86.06 88 GLU A O 1
ATOM 645 N N . ALA A 1 89 ? -2.352 0.894 27.038 1.00 85.25 89 ALA A N 1
ATOM 646 C CA . ALA A 1 89 ? -2.047 -0.383 26.397 1.00 85.25 89 ALA A CA 1
ATOM 647 C C . ALA A 1 89 ? -2.605 -0.464 24.965 1.00 85.25 89 ALA A C 1
ATOM 649 O O . ALA A 1 89 ? -1.914 -0.918 24.053 1.00 85.25 89 ALA A O 1
ATOM 650 N N . VAL A 1 90 ? -3.834 0.013 24.762 1.00 84.19 90 VAL A N 1
ATOM 651 C CA . VAL A 1 90 ? -4.509 0.028 23.457 1.00 84.19 90 VAL A CA 1
ATOM 652 C C . VAL A 1 90 ? -3.835 1.022 22.507 1.00 84.19 90 VAL A C 1
ATOM 654 O O . VAL A 1 90 ? -3.461 0.638 21.401 1.00 84.19 90 VAL A O 1
ATOM 657 N N . ALA A 1 91 ? -3.555 2.245 22.966 1.00 82.81 91 ALA A N 1
ATOM 658 C CA . ALA A 1 91 ? -2.854 3.253 22.166 1.00 82.81 91 ALA A CA 1
ATOM 659 C C . ALA A 1 91 ? -1.449 2.784 21.738 1.00 82.81 91 ALA A C 1
ATOM 661 O O . ALA A 1 91 ? -1.016 2.994 20.604 1.00 82.81 91 ALA A O 1
ATOM 662 N N . THR A 1 92 ? -0.740 2.085 22.630 1.00 83.94 92 THR A N 1
ATOM 663 C CA . THR A 1 92 ? 0.568 1.494 22.319 1.00 83.94 92 THR A CA 1
ATOM 664 C C . THR A 1 92 ? 0.452 0.386 21.269 1.00 83.94 92 THR A C 1
ATOM 666 O O . THR A 1 92 ? 1.277 0.311 20.356 1.00 83.94 92 THR A O 1
ATOM 669 N N . ALA A 1 93 ? -0.568 -0.471 21.361 1.00 82.69 93 ALA A N 1
ATOM 670 C CA . ALA A 1 93 ? -0.809 -1.527 20.381 1.00 82.69 93 ALA A CA 1
ATOM 671 C C . ALA A 1 93 ? -1.148 -0.960 18.990 1.00 82.69 93 ALA A C 1
ATOM 673 O O . ALA A 1 93 ? -0.615 -1.438 17.985 1.00 82.69 93 ALA A O 1
ATOM 674 N N . GLU A 1 94 ? -1.961 0.094 18.929 1.00 81.75 94 GLU A N 1
ATOM 675 C CA . GLU A 1 94 ? -2.280 0.813 17.690 1.00 81.75 94 GLU A CA 1
ATOM 676 C C . GLU A 1 94 ? -1.038 1.436 17.062 1.00 81.75 94 GLU A C 1
ATOM 678 O O . GLU A 1 94 ? -0.757 1.214 15.882 1.00 81.75 94 GLU A O 1
ATOM 683 N N . PHE A 1 95 ? -0.240 2.146 17.860 1.00 82.44 95 PHE A N 1
ATOM 684 C CA . PHE A 1 95 ? 1.001 2.746 17.387 1.00 82.44 95 PHE A CA 1
ATOM 685 C C . PHE A 1 95 ? 1.940 1.691 16.788 1.00 82.44 95 PHE A C 1
ATOM 687 O O . PHE A 1 95 ? 2.434 1.851 15.671 1.00 82.44 95 PHE A O 1
ATOM 694 N N . ARG A 1 96 ? 2.109 0.548 17.463 1.00 82.56 96 ARG A N 1
ATOM 695 C CA . ARG A 1 96 ? 2.893 -0.586 16.944 1.00 82.56 96 ARG A CA 1
ATOM 696 C C . ARG A 1 96 ? 2.314 -1.160 15.654 1.00 82.56 96 ARG A C 1
ATOM 698 O O . ARG A 1 96 ? 3.081 -1.521 14.760 1.00 82.56 96 ARG A O 1
ATOM 705 N N . SER A 1 97 ? 0.989 -1.240 15.537 1.00 83.94 97 SER A N 1
ATOM 706 C CA . SER A 1 97 ? 0.316 -1.681 14.311 1.00 83.94 97 SER A CA 1
ATOM 707 C C . SER A 1 97 ? 0.628 -0.744 13.139 1.00 83.94 97 SER A C 1
ATOM 709 O O . SER A 1 97 ? 1.046 -1.211 12.076 1.00 83.94 97 SER A O 1
ATOM 711 N N . ILE A 1 98 ? 0.554 0.574 13.359 1.00 83.25 98 ILE A N 1
ATOM 712 C CA . ILE A 1 98 ? 0.906 1.601 12.366 1.00 83.25 98 ILE A CA 1
ATOM 713 C C . ILE A 1 98 ? 2.376 1.470 11.948 1.00 83.25 98 ILE A C 1
ATOM 715 O O . ILE A 1 98 ? 2.682 1.408 10.754 1.00 83.25 98 ILE A O 1
ATOM 719 N N . LEU A 1 99 ? 3.299 1.369 12.908 1.00 82.06 99 LEU A N 1
ATOM 720 C CA . LEU A 1 99 ? 4.726 1.218 12.614 1.00 82.06 99 LEU A CA 1
ATOM 721 C C . LEU A 1 99 ? 5.030 -0.089 11.863 1.00 82.06 99 LEU A C 1
ATOM 723 O O . LEU A 1 99 ? 5.815 -0.093 10.912 1.00 82.06 99 LEU A O 1
ATOM 727 N N . SER A 1 100 ? 4.374 -1.191 12.233 1.00 82.25 100 SER A N 1
ATOM 728 C CA . SER A 1 100 ? 4.478 -2.484 11.543 1.00 82.25 100 SER A CA 1
ATOM 729 C C . SER A 1 100 ? 3.952 -2.408 10.109 1.00 82.25 100 SER A C 1
ATOM 731 O O . SER A 1 100 ? 4.583 -2.920 9.178 1.00 82.25 100 SER A O 1
ATOM 733 N N . PHE A 1 101 ? 2.823 -1.726 9.906 1.00 85.88 101 PHE A N 1
ATOM 734 C CA . PHE A 1 101 ? 2.251 -1.478 8.589 1.00 85.88 101 PHE A CA 1
ATOM 735 C C . PHE A 1 101 ? 3.212 -0.679 7.698 1.00 85.88 101 PHE A C 1
ATOM 737 O O . PHE A 1 101 ? 3.521 -1.113 6.583 1.00 85.88 101 PHE A O 1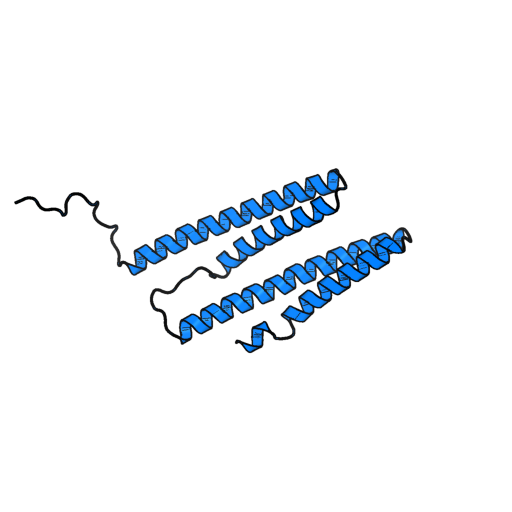
ATOM 744 N N . ILE A 1 102 ? 3.740 0.437 8.208 1.00 84.25 102 ILE A N 1
ATOM 745 C CA . ILE A 1 102 ? 4.713 1.276 7.496 1.00 84.25 102 ILE A CA 1
ATOM 746 C C . ILE A 1 102 ? 5.963 0.459 7.155 1.00 84.25 102 ILE A C 1
ATOM 748 O O . ILE A 1 102 ? 6.406 0.473 6.007 1.00 84.25 102 ILE A O 1
ATOM 752 N N . GLY A 1 103 ? 6.490 -0.322 8.102 1.00 83.88 103 GLY A N 1
ATOM 753 C CA . GLY A 1 103 ? 7.649 -1.188 7.875 1.00 83.88 103 GLY A CA 1
ATOM 754 C C . GLY A 1 103 ? 7.424 -2.190 6.739 1.00 83.88 103 GLY A C 1
ATOM 755 O O . GLY A 1 103 ? 8.232 -2.271 5.809 1.00 83.88 103 GLY A O 1
ATOM 756 N N . LYS A 1 104 ? 6.285 -2.896 6.742 1.00 86.12 104 LYS A N 1
ATOM 757 C CA . LYS A 1 104 ? 5.912 -3.827 5.659 1.00 86.12 104 LYS A CA 1
ATOM 758 C C . LYS A 1 104 ? 5.880 -3.130 4.298 1.00 86.12 104 LYS A C 1
ATOM 760 O O . LYS A 1 104 ? 6.345 -3.704 3.311 1.00 86.12 104 LYS A O 1
ATOM 765 N N . TRP A 1 105 ? 5.357 -1.909 4.230 1.00 86.38 105 TRP A N 1
ATOM 766 C CA . TRP A 1 105 ? 5.255 -1.165 2.975 1.00 86.38 105 TRP A CA 1
ATOM 767 C C . TRP A 1 105 ? 6.573 -0.552 2.507 1.00 86.38 105 TRP A C 1
ATOM 769 O O . TRP A 1 105 ? 6.850 -0.615 1.310 1.00 86.38 105 TRP A O 1
ATOM 779 N N . ILE A 1 106 ? 7.438 -0.099 3.418 1.00 87.06 106 ILE A N 1
ATOM 780 C CA . ILE A 1 106 ? 8.828 0.265 3.099 1.00 87.06 106 ILE A CA 1
ATOM 781 C C . ILE A 1 106 ? 9.526 -0.911 2.404 1.00 87.06 106 ILE A C 1
ATOM 783 O O . ILE A 1 106 ? 10.164 -0.733 1.365 1.00 87.06 106 ILE A O 1
ATOM 787 N N . ARG A 1 107 ? 9.343 -2.137 2.913 1.00 87.69 107 ARG A N 1
ATOM 788 C CA . ARG A 1 107 ? 9.905 -3.340 2.286 1.00 87.69 107 ARG A CA 1
ATOM 789 C C . ARG A 1 107 ? 9.326 -3.620 0.902 1.00 87.69 107 ARG A C 1
ATOM 791 O O . ARG A 1 107 ? 10.086 -3.955 0.000 1.00 87.69 107 ARG A O 1
ATOM 798 N N . ARG A 1 108 ? 8.006 -3.499 0.724 1.00 89.31 108 ARG A N 1
ATOM 799 C CA . ARG A 1 108 ? 7.330 -3.733 -0.569 1.00 89.31 108 ARG A CA 1
ATOM 800 C C . ARG A 1 108 ? 7.784 -2.730 -1.635 1.00 89.31 108 ARG A C 1
ATOM 802 O O . ARG A 1 108 ? 8.107 -3.138 -2.747 1.00 89.31 108 ARG A O 1
ATOM 809 N N . VAL A 1 109 ? 7.876 -1.446 -1.284 1.00 88.69 109 VAL A N 1
ATOM 810 C CA . VAL A 1 109 ? 8.384 -0.393 -2.181 1.00 88.69 109 VAL A CA 1
ATOM 811 C C . VAL A 1 109 ? 9.873 -0.585 -2.468 1.00 88.69 109 VAL A C 1
ATOM 813 O O . VAL A 1 109 ? 10.296 -0.477 -3.617 1.00 88.69 109 VAL A O 1
ATOM 816 N N . GLY A 1 110 ? 10.667 -0.950 -1.458 1.00 88.88 110 GLY A N 1
ATOM 817 C CA . GLY A 1 110 ? 12.077 -1.291 -1.640 1.00 88.88 110 GLY A CA 1
ATOM 818 C C . GLY A 1 110 ? 12.284 -2.485 -2.576 1.00 88.88 110 GLY A C 1
ATOM 819 O O . GLY A 1 110 ? 13.135 -2.431 -3.462 1.00 88.88 110 GLY A O 1
ATOM 820 N N . ALA A 1 111 ? 11.465 -3.531 -2.442 1.00 90.69 111 ALA A N 1
ATOM 821 C CA . ALA A 1 111 ? 11.496 -4.699 -3.321 1.00 90.69 111 ALA A CA 1
ATOM 822 C C . ALA A 1 111 ? 11.140 -4.335 -4.768 1.00 90.69 111 ALA A C 1
ATOM 824 O O . ALA A 1 111 ? 11.805 -4.797 -5.695 1.00 90.69 111 ALA A O 1
ATOM 825 N N . LEU A 1 112 ? 10.148 -3.460 -4.963 1.00 89.00 112 LEU A N 1
ATOM 826 C CA . LEU A 1 112 ? 9.811 -2.927 -6.281 1.00 89.00 112 LEU A CA 1
ATOM 827 C C . LEU A 1 112 ? 10.986 -2.147 -6.886 1.00 89.00 112 LEU A C 1
ATOM 829 O O . LEU A 1 112 ? 11.368 -2.414 -8.022 1.00 89.00 112 LEU A O 1
ATOM 833 N N . GLY A 1 113 ? 11.594 -1.230 -6.128 1.00 89.06 113 GLY A N 1
ATOM 834 C CA . GLY A 1 113 ? 12.764 -0.473 -6.582 1.00 89.06 113 GLY A CA 1
ATOM 835 C C . GLY A 1 113 ? 13.940 -1.384 -6.942 1.00 89.06 113 GLY A C 1
ATOM 836 O O . GLY A 1 113 ? 14.551 -1.222 -7.996 1.00 89.06 113 GLY A O 1
ATOM 837 N N . PHE A 1 114 ? 14.202 -2.404 -6.122 1.00 91.38 114 PHE A N 1
ATOM 838 C CA . PHE A 1 114 ? 15.239 -3.391 -6.403 1.00 91.38 114 PHE A CA 1
ATOM 839 C C . PHE A 1 114 ? 14.968 -4.141 -7.708 1.00 91.38 114 PHE A C 1
ATOM 841 O O . PHE A 1 114 ? 15.853 -4.244 -8.556 1.00 91.38 114 PHE A O 1
ATOM 848 N N . PHE A 1 115 ? 13.737 -4.620 -7.890 1.00 90.69 115 PHE A N 1
ATOM 849 C CA . PHE A 1 115 ? 13.328 -5.347 -9.085 1.00 90.69 115 PHE A CA 1
ATOM 850 C C . PHE A 1 115 ? 13.429 -4.487 -10.352 1.00 90.69 115 PHE A C 1
ATOM 852 O O . PHE A 1 115 ? 14.031 -4.915 -11.334 1.00 90.69 115 PHE A O 1
ATOM 859 N N . VAL A 1 116 ? 12.918 -3.252 -10.320 1.00 88.50 116 VAL A N 1
ATOM 860 C CA . VAL A 1 116 ? 13.005 -2.315 -11.454 1.00 88.50 116 VAL A CA 1
ATOM 861 C C . VAL A 1 116 ? 14.463 -1.996 -11.788 1.00 88.50 116 VAL A C 1
ATOM 863 O O . VAL A 1 116 ? 14.851 -2.043 -12.954 1.00 88.50 116 VAL A O 1
ATOM 866 N N . GLY A 1 117 ? 15.297 -1.737 -10.777 1.00 87.12 117 GLY A N 1
ATOM 867 C CA . GLY A 1 117 ? 16.728 -1.527 -10.981 1.00 87.12 117 GLY A CA 1
ATOM 868 C C . GLY A 1 117 ? 17.419 -2.742 -11.608 1.00 87.12 117 GLY A C 1
ATOM 869 O O . GLY A 1 117 ? 18.238 -2.577 -12.513 1.00 87.12 117 GLY A O 1
ATOM 870 N N . ALA A 1 118 ? 17.060 -3.954 -11.172 1.00 89.00 118 ALA A N 1
ATOM 871 C CA . ALA A 1 118 ? 17.625 -5.201 -11.682 1.00 89.00 118 ALA A CA 1
ATOM 872 C C . ALA A 1 118 ? 17.250 -5.447 -13.148 1.00 89.00 118 ALA A C 1
ATOM 874 O O . ALA A 1 118 ? 18.107 -5.856 -13.933 1.00 89.00 118 ALA A O 1
ATOM 875 N N . LEU A 1 119 ? 16.008 -5.142 -13.540 1.00 88.06 119 LEU A N 1
ATOM 876 C CA . LEU A 1 119 ? 15.581 -5.202 -14.940 1.00 88.06 119 LEU A CA 1
ATOM 877 C C . LEU A 1 119 ? 16.340 -4.191 -15.805 1.00 88.06 119 LEU A C 1
ATOM 879 O O . LEU A 1 119 ? 16.900 -4.570 -16.834 1.00 88.06 119 LEU A O 1
ATOM 883 N N . SER A 1 120 ? 16.424 -2.930 -15.367 1.00 85.25 120 SER A N 1
ATOM 884 C CA . SER A 1 120 ? 17.164 -1.887 -16.087 1.00 85.25 120 SER A CA 1
ATOM 885 C C . SER A 1 120 ? 18.642 -2.241 -16.243 1.00 85.25 120 SER A C 1
ATOM 887 O O . SER A 1 120 ? 19.209 -2.070 -17.321 1.00 85.25 120 SER A O 1
ATOM 889 N N . PHE A 1 121 ? 19.264 -2.789 -15.197 1.00 86.81 121 PHE A N 1
ATOM 890 C CA . PHE A 1 121 ? 20.636 -3.285 -15.263 1.00 86.81 121 PHE A CA 1
ATOM 891 C C . PHE A 1 121 ? 20.768 -4.462 -16.241 1.00 86.81 121 PHE A C 1
ATOM 893 O O . PHE A 1 121 ? 21.662 -4.453 -17.086 1.00 86.81 121 PHE A O 1
ATOM 900 N N . GLY A 1 122 ? 19.868 -5.448 -16.171 1.00 86.25 122 GLY A N 1
ATOM 901 C CA . GLY A 1 122 ? 19.878 -6.628 -17.038 1.00 86.25 122 GLY A CA 1
ATOM 902 C C . GLY A 1 122 ? 19.755 -6.285 -18.525 1.00 86.25 122 GLY A C 1
ATOM 903 O O . GLY A 1 122 ? 20.543 -6.774 -19.336 1.00 86.25 122 GLY A O 1
ATOM 904 N N . PHE A 1 123 ? 18.833 -5.391 -18.889 1.00 86.00 123 PHE A N 1
ATOM 905 C CA . PHE A 1 123 ? 18.717 -4.914 -20.271 1.00 86.00 123 PHE A CA 1
ATOM 906 C C . PHE A 1 123 ? 19.934 -4.084 -20.697 1.00 86.00 123 PHE A C 1
ATOM 908 O O . PHE A 1 123 ? 20.462 -4.278 -21.789 1.00 86.00 123 PHE A O 1
ATOM 915 N N . ALA A 1 124 ? 20.480 -3.253 -19.809 1.00 86.81 124 ALA A N 1
ATOM 916 C CA . ALA A 1 124 ? 21.685 -2.485 -20.109 1.00 86.81 124 ALA A CA 1
ATOM 917 C C . ALA A 1 124 ? 22.941 -3.352 -20.312 1.00 86.81 124 ALA A C 1
ATOM 919 O O . ALA A 1 124 ? 23.858 -2.948 -21.032 1.00 86.81 124 ALA A O 1
ATOM 920 N N . VAL A 1 125 ? 23.012 -4.538 -19.692 1.00 86.81 125 VAL A N 1
ATOM 921 C CA . VAL A 1 125 ? 24.061 -5.536 -19.966 1.00 86.81 125 VAL A CA 1
ATOM 922 C C . VAL A 1 125 ? 23.981 -6.032 -21.402 1.00 86.81 125 VAL A C 1
ATOM 924 O O . VAL A 1 125 ? 25.020 -6.078 -22.061 1.00 86.81 125 VAL A O 1
ATOM 927 N N . LYS A 1 126 ? 22.773 -6.319 -21.895 1.00 85.94 126 LYS A N 1
ATOM 928 C CA . LYS A 1 126 ? 22.542 -6.731 -23.284 1.00 85.94 126 LYS A CA 1
ATOM 929 C C . LYS A 1 126 ? 22.947 -5.640 -24.280 1.00 85.94 126 LYS A C 1
ATOM 931 O O . LYS A 1 126 ? 23.647 -5.935 -25.241 1.00 85.94 126 LYS A O 1
ATOM 936 N N . ASP A 1 127 ? 22.574 -4.392 -24.012 1.00 86.88 127 ASP A N 1
ATOM 937 C CA . ASP A 1 127 ? 22.787 -3.274 -24.946 1.00 86.88 127 ASP A CA 1
ATOM 938 C C . ASP A 1 127 ? 24.145 -2.568 -24.752 1.00 86.88 127 ASP A C 1
ATOM 940 O O . ASP A 1 127 ? 24.431 -1.542 -25.363 1.00 86.88 127 ASP A O 1
ATOM 944 N N . ASN A 1 128 ? 24.986 -3.100 -23.858 1.00 86.56 128 ASN A N 1
ATOM 945 C CA . ASN A 1 128 ? 26.275 -2.555 -23.430 1.00 86.56 128 ASN A CA 1
ATOM 946 C C . ASN A 1 128 ? 26.274 -1.051 -23.075 1.00 86.56 128 ASN A C 1
ATOM 948 O O . ASN A 1 128 ? 27.294 -0.368 -23.185 1.00 86.56 128 ASN A O 1
ATOM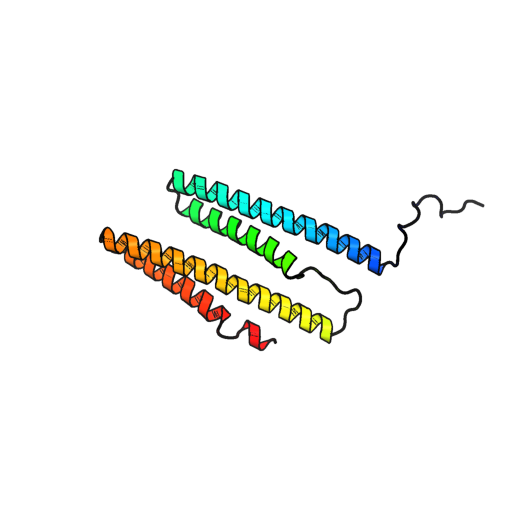 952 N N . ASN A 1 129 ? 25.146 -0.535 -22.590 1.00 89.12 129 ASN A N 1
ATOM 953 C CA . ASN A 1 129 ? 24.998 0.866 -22.214 1.00 89.12 129 ASN A CA 1
ATOM 954 C C . ASN A 1 129 ? 25.501 1.092 -20.778 1.00 89.12 129 ASN A C 1
ATOM 956 O O . ASN A 1 129 ? 24.855 0.705 -19.802 1.00 89.12 129 ASN A O 1
ATOM 960 N N . ALA A 1 130 ? 26.661 1.737 -20.638 1.00 86.62 130 ALA A N 1
ATOM 961 C CA . ALA A 1 130 ? 27.276 1.995 -19.335 1.00 86.62 130 ALA A CA 1
ATOM 962 C C . ALA A 1 130 ? 26.435 2.914 -18.430 1.00 86.62 130 ALA A C 1
ATOM 964 O O . ALA A 1 130 ? 26.386 2.700 -17.219 1.00 86.62 130 ALA A O 1
ATOM 965 N N . VAL A 1 131 ? 25.736 3.899 -19.001 1.00 87.50 131 VAL A N 1
ATOM 966 C CA . VAL A 1 131 ? 24.908 4.846 -18.239 1.00 87.50 131 VAL A CA 1
ATOM 967 C C . VAL A 1 131 ? 23.718 4.116 -17.620 1.00 87.50 131 VAL A C 1
ATOM 969 O O . VAL A 1 131 ? 23.496 4.206 -16.412 1.00 87.50 131 VAL A O 1
ATOM 972 N N . THR A 1 132 ? 23.010 3.310 -18.411 1.00 85.69 132 THR A N 1
ATOM 973 C CA . THR A 1 132 ? 21.849 2.548 -17.932 1.00 85.69 132 THR A CA 1
ATOM 974 C C . THR A 1 132 ? 22.249 1.463 -16.926 1.00 85.69 132 THR A C 1
ATOM 976 O O . THR A 1 132 ? 21.512 1.234 -15.967 1.00 85.69 132 THR A O 1
ATOM 979 N N . LYS A 1 133 ? 23.446 0.864 -17.052 1.00 85.69 133 LYS A N 1
ATOM 980 C CA . LYS A 1 133 ? 24.009 -0.039 -16.026 1.00 85.69 133 LYS A CA 1
ATOM 981 C C . LYS A 1 133 ? 24.174 0.677 -14.683 1.00 85.69 133 LYS A C 1
ATOM 983 O O . LYS A 1 133 ? 23.722 0.174 -13.658 1.00 85.69 133 LYS A O 1
ATOM 988 N N . VAL A 1 134 ? 24.794 1.859 -14.671 1.00 90.06 134 VAL A N 1
ATOM 989 C CA . VAL A 1 134 ? 25.015 2.621 -13.429 1.00 90.06 134 VAL A CA 1
ATOM 990 C C . VAL A 1 134 ? 23.690 3.072 -12.815 1.00 90.06 134 VAL A C 1
ATOM 992 O O . VAL A 1 134 ? 23.505 2.943 -11.605 1.00 90.06 134 VAL A O 1
ATOM 995 N N . THR A 1 135 ? 22.752 3.559 -13.626 1.00 87.44 135 THR A N 1
ATOM 996 C CA . THR A 1 135 ? 21.420 3.955 -13.149 1.00 87.44 135 THR A CA 1
ATOM 997 C C . THR A 1 135 ? 20.650 2.761 -12.588 1.00 87.44 135 THR A C 1
ATOM 999 O O . THR A 1 135 ? 20.142 2.845 -11.472 1.00 87.44 135 THR A O 1
ATOM 1002 N N . GLY A 1 136 ? 20.642 1.623 -13.291 1.00 85.62 136 GLY A N 1
ATOM 1003 C CA . GLY A 1 136 ? 20.034 0.382 -12.809 1.00 85.62 136 GLY A CA 1
ATOM 1004 C C . GLY A 1 136 ? 20.617 -0.063 -11.467 1.00 85.62 136 GLY A C 1
ATOM 1005 O O . GLY A 1 136 ? 19.864 -0.320 -10.530 1.00 85.62 136 GLY A O 1
ATOM 1006 N N . LEU A 1 137 ? 21.948 -0.039 -11.321 1.00 89.75 137 LEU A N 1
ATOM 1007 C CA . LEU A 1 137 ? 22.623 -0.394 -10.070 1.00 89.75 137 LEU A CA 1
ATOM 1008 C C . LEU A 1 137 ? 22.285 0.565 -8.916 1.00 89.75 137 LEU A C 1
ATOM 1010 O O . LEU A 1 137 ? 22.078 0.115 -7.790 1.00 89.75 137 LEU A O 1
ATOM 1014 N N . LYS A 1 138 ? 22.186 1.876 -9.174 1.00 90.38 138 LYS A N 1
ATOM 1015 C CA . LYS A 1 138 ? 21.758 2.861 -8.162 1.00 90.38 138 LYS A CA 1
ATOM 1016 C C . LYS A 1 138 ? 20.327 2.601 -7.696 1.00 90.38 138 LYS A C 1
ATOM 1018 O O . LYS A 1 138 ? 20.068 2.631 -6.495 1.00 90.38 138 LYS A O 1
ATOM 1023 N N . THR A 1 139 ? 19.420 2.297 -8.620 1.00 89.81 139 THR A N 1
ATOM 1024 C CA . THR A 1 139 ? 18.027 1.962 -8.298 1.00 89.81 139 THR A CA 1
ATOM 1025 C C . THR A 1 139 ? 17.933 0.636 -7.535 1.00 89.81 139 THR A C 1
ATOM 1027 O O . THR A 1 139 ? 17.190 0.550 -6.556 1.00 89.81 139 THR A O 1
ATOM 1030 N N . MET A 1 140 ? 18.754 -0.362 -7.890 1.00 91.44 140 MET A N 1
ATOM 1031 C CA . MET A 1 140 ? 18.892 -1.601 -7.114 1.00 91.44 140 MET A CA 1
ATOM 1032 C C . MET A 1 140 ? 19.359 -1.325 -5.686 1.00 91.44 140 MET A C 1
ATOM 1034 O O . MET A 1 140 ? 18.740 -1.800 -4.737 1.00 91.44 140 MET A O 1
ATOM 1038 N N . ALA A 1 141 ? 20.430 -0.545 -5.527 1.00 90.62 141 ALA A N 1
ATOM 1039 C CA . ALA A 1 141 ? 20.987 -0.207 -4.223 1.00 90.62 141 ALA A CA 1
ATOM 1040 C C . ALA A 1 141 ? 19.983 0.577 -3.365 1.00 90.62 141 ALA A C 1
ATOM 1042 O O . ALA A 1 141 ? 19.806 0.257 -2.193 1.00 90.62 141 ALA A O 1
ATOM 1043 N N . ALA A 1 142 ? 19.266 1.545 -3.942 1.00 89.94 142 ALA A N 1
ATOM 1044 C CA . ALA A 1 142 ? 18.210 2.277 -3.244 1.00 89.94 142 ALA A CA 1
ATOM 1045 C C . ALA A 1 142 ? 17.083 1.344 -2.763 1.00 89.94 142 ALA A C 1
ATOM 1047 O O . ALA A 1 142 ? 16.670 1.419 -1.604 1.00 89.94 142 ALA A O 1
ATOM 1048 N N . GLY A 1 143 ? 16.636 0.417 -3.618 1.00 89.81 143 GLY A N 1
ATOM 1049 C CA . GLY A 1 143 ? 15.646 -0.597 -3.250 1.00 89.81 143 GLY A CA 1
ATOM 1050 C C . GLY A 1 143 ? 16.134 -1.537 -2.144 1.00 89.81 143 GLY A C 1
ATOM 1051 O O . GLY A 1 143 ? 15.410 -1.796 -1.180 1.00 89.81 143 GLY A O 1
ATOM 1052 N N . ALA A 1 144 ? 17.386 -1.994 -2.233 1.00 89.94 144 ALA A N 1
ATOM 1053 C CA . ALA A 1 144 ? 18.024 -2.825 -1.215 1.00 89.94 144 ALA A CA 1
ATOM 1054 C C . ALA A 1 144 ? 18.134 -2.108 0.138 1.00 89.94 144 ALA A C 1
ATOM 1056 O O . ALA A 1 144 ? 17.808 -2.702 1.165 1.00 89.94 144 ALA A O 1
ATOM 1057 N N . THR A 1 145 ? 18.507 -0.826 0.146 1.00 86.62 145 THR A N 1
ATOM 1058 C CA . THR A 1 145 ? 18.571 -0.009 1.366 1.00 86.62 145 THR A CA 1
ATOM 1059 C C . THR A 1 145 ? 17.193 0.163 2.003 1.00 86.62 145 THR A C 1
ATOM 1061 O O . THR A 1 145 ? 17.061 -0.002 3.214 1.00 86.62 145 THR A O 1
ATOM 1064 N N . ALA A 1 146 ? 16.145 0.424 1.216 1.00 87.12 146 ALA A N 1
ATOM 1065 C CA . ALA A 1 146 ? 14.780 0.505 1.737 1.00 87.12 146 ALA A CA 1
ATOM 1066 C C . ALA A 1 146 ? 14.321 -0.834 2.349 1.00 87.12 146 ALA A C 1
ATOM 1068 O O . ALA A 1 146 ? 13.771 -0.863 3.450 1.00 87.12 146 ALA A O 1
ATOM 1069 N N . MET A 1 147 ? 14.614 -1.963 1.695 1.00 86.50 147 MET A N 1
ATOM 1070 C CA . MET A 1 147 ? 14.337 -3.288 2.264 1.00 86.50 147 MET A CA 1
ATOM 1071 C C . MET A 1 147 ? 15.124 -3.551 3.553 1.00 86.50 147 MET A C 1
ATOM 1073 O O . MET A 1 147 ? 14.564 -4.097 4.506 1.00 86.50 147 MET A O 1
ATOM 1077 N N . ALA A 1 148 ? 16.395 -3.149 3.599 1.00 83.94 148 ALA A N 1
ATOM 1078 C CA . ALA A 1 148 ? 17.240 -3.284 4.777 1.00 83.94 148 ALA A CA 1
ATOM 1079 C C . ALA A 1 148 ? 16.717 -2.437 5.944 1.00 83.94 148 ALA A C 1
ATOM 1081 O O . ALA A 1 148 ? 16.667 -2.937 7.061 1.00 83.94 148 ALA A O 1
ATOM 1082 N N . LEU A 1 149 ? 16.230 -1.216 5.696 1.00 76.56 149 LEU A N 1
ATOM 1083 C CA . LEU A 1 149 ? 15.643 -0.351 6.726 1.00 76.56 149 LEU A CA 1
ATOM 1084 C C . LEU A 1 149 ? 14.409 -0.987 7.387 1.00 76.56 149 LEU A C 1
ATOM 1086 O O . LEU A 1 149 ? 14.223 -0.873 8.597 1.00 76.56 149 LEU A O 1
ATOM 1090 N N . SER A 1 150 ? 13.595 -1.713 6.615 1.00 72.25 150 SER A N 1
ATOM 1091 C CA . SER A 1 150 ? 12.473 -2.478 7.171 1.00 72.25 150 SER A CA 1
ATOM 1092 C C . SER A 1 150 ? 12.917 -3.664 8.038 1.00 72.25 150 SER A C 1
ATOM 1094 O O . SER A 1 150 ? 12.151 -4.069 8.911 1.00 72.25 150 SER A O 1
ATOM 1096 N N . ALA A 1 151 ? 14.091 -4.247 7.785 1.00 60.22 151 ALA A N 1
ATOM 1097 C CA . ALA A 1 151 ? 14.630 -5.371 8.554 1.00 60.22 151 ALA A CA 1
ATOM 1098 C C . ALA A 1 151 ? 15.476 -4.913 9.758 1.00 60.22 151 ALA A C 1
ATOM 1100 O O . ALA A 1 151 ? 15.542 -5.613 10.764 1.00 60.22 151 ALA A O 1
ATOM 1101 N N . ALA A 1 152 ? 16.093 -3.732 9.665 1.00 53.66 152 ALA A N 1
ATOM 1102 C CA . ALA A 1 152 ? 17.106 -3.213 10.581 1.00 53.66 152 ALA A CA 1
ATOM 1103 C C . ALA A 1 152 ? 16.559 -2.355 11.733 1.00 53.66 152 ALA A C 1
ATOM 1105 O O . ALA A 1 152 ? 17.284 -1.543 12.296 1.00 53.66 152 ALA A O 1
ATOM 1106 N N . SER A 1 153 ? 15.320 -2.567 12.175 1.00 53.25 153 SER A N 1
ATOM 1107 C CA . SER A 1 153 ? 14.933 -2.173 13.538 1.00 53.25 153 SER A CA 1
ATOM 1108 C C . SER A 1 153 ? 15.087 -0.689 13.923 1.00 53.25 153 SER A C 1
ATOM 1110 O O . SER A 1 153 ? 15.698 -0.377 14.935 1.00 53.25 153 SER A O 1
ATOM 1112 N N . VAL A 1 154 ? 14.468 0.237 13.185 1.00 52.94 154 VAL A N 1
ATOM 1113 C CA . VAL A 1 154 ? 14.039 1.525 13.788 1.00 52.94 154 VAL A CA 1
ATOM 1114 C C . VAL A 1 154 ? 12.574 1.441 14.228 1.00 52.94 154 VAL A C 1
ATOM 1116 O O . VAL A 1 154 ? 12.201 1.978 15.260 1.00 52.94 154 VAL A O 1
ATOM 1119 N N . LEU A 1 155 ? 11.743 0.687 13.501 1.00 51.25 155 LEU A N 1
ATOM 1120 C CA . LEU A 1 155 ? 10.311 0.537 13.795 1.00 51.25 155 LEU A CA 1
ATOM 1121 C C . LEU A 1 155 ? 10.005 -0.545 14.845 1.00 51.25 155 LEU A C 1
ATOM 1123 O O . LEU A 1 155 ? 8.998 -0.447 15.535 1.00 51.25 155 LEU A O 1
ATOM 1127 N N . THR A 1 156 ? 10.867 -1.557 15.002 1.00 53.38 156 THR A N 1
ATOM 1128 C CA . THR A 1 156 ? 10.708 -2.604 16.032 1.00 53.38 156 THR A CA 1
ATOM 1129 C C . THR A 1 156 ? 11.271 -2.218 17.397 1.00 53.38 156 THR A C 1
ATOM 1131 O O . THR A 1 156 ? 10.976 -2.911 18.357 1.00 53.38 156 THR A O 1
ATOM 1134 N N . GLN A 1 157 ? 12.039 -1.128 17.515 1.00 54.03 157 GLN A N 1
ATOM 1135 C CA . GLN A 1 157 ? 12.512 -0.616 18.814 1.00 54.03 157 GLN A CA 1
ATOM 1136 C C . GLN A 1 157 ? 11.402 0.070 19.632 1.00 54.03 157 GLN A C 1
ATOM 1138 O O . GLN A 1 157 ? 11.584 0.327 20.816 1.00 54.03 157 GLN A O 1
ATOM 1143 N N . PHE A 1 158 ? 10.260 0.364 19.000 1.00 47.91 158 PHE A N 1
ATOM 1144 C CA . PHE A 1 158 ? 9.055 0.907 19.638 1.00 47.91 158 PHE A CA 1
ATOM 1145 C C . PHE A 1 158 ? 7.953 -0.158 19.843 1.00 47.91 158 PHE A C 1
ATOM 1147 O O . PHE A 1 158 ? 6.834 0.165 20.254 1.00 47.91 158 PHE A O 1
ATOM 1154 N N . VAL A 1 159 ? 8.266 -1.426 19.541 1.00 45.81 159 VAL A N 1
ATOM 1155 C CA . VAL A 1 159 ? 7.501 -2.634 19.905 1.00 45.81 159 VAL A CA 1
ATOM 1156 C C . VAL A 1 159 ? 8.151 -3.257 21.142 1.00 45.81 159 VAL A C 1
ATOM 1158 O O . VAL A 1 159 ? 9.360 -3.059 21.336 1.00 45.81 159 VAL A O 1
#

Secondary structure (DSSP, 8-state):
---GGGSSPPPPSS-HHHHHHHHHHHHHHHHHHHHHHHHHHHHHHHHHHHHTT-HHHHHHHHHHHHHHHHHHHHHHTTTT---SS--HHHHHHHHHHHHHHHHHHHHHHHHHHHHHHHHHHHHHHHTT-HHHHHHHHHHHHHHHHHHHHHHTTSSGGG-

Radius of gyration: 22.91 Å; chains: 1; bounding box: 74×29×52 Å

Sequence (159 aa):
MFTLLSVLPAPPGGTPAELAQDGIDFFSTWIGRIGGIVAIVGALKFALAIKDDNDDGKMQAVLIMVSGFMIQSAIDAGLLNIPATYTEAVATAEFRSILSFIGKWIRRVGALGFFVGALSFGFAVKDNNAVTKVTGLKTMAAGATAMALSAASVLTQFV

Foldseek 3Di:
DDDPPPPDDDPPDDDPQVVVQVVLVVVLVVQLVVLVVQLVQLVVQLVVCVVVVPPVSNVVSVVSNLSSVLSNVCSVLCLSVDDPDDDPVVVLVSLLSVLLSVLVSLLVVLVVLLVQLVVQLVVCVVVVPPVSNVVSVVSNVSSVVSNVVSVVDPSVVSD

pLDDT: mean 82.33, std 11.89, range [43.59, 95.31]